Protein AF-A0A368EZ09-F1 (afdb_monomer_lite)

Sequence (62 aa):
MRYCQSDCVFDRYIIVMAGWSGRRSLDSVDVFEIVDKHPYLVPVNVDIRLCQSRNRPASVVF

InterPro domains:
  IPR006652 Kelch repeat type 1 [PF01344] (1-33)

Foldseek 3Di:
DFALWDWDDDPQKIKTAWGDPVDDIAFDIWMWGQDPDPVRTHTDDDPDGHPDGDHNDDDDDD

pLDDT: mean 93.99, std 4.09, range [70.31, 97.25]

Secondary structure (DSSP, 8-state):
--BS-EEEEETTEEEEE--B-SSSBEEEEEEEEE-SSTTSEEEE----EEEEEESS------

Organism: Ancylostoma caninum (NCBI:txid29170)

Radius of gyration: 12.09 Å; chains: 1; bounding box: 32×20×30 Å

Structure (mmCIF, N/CA/C/O backbone):
data_AF-A0A368EZ09-F1
#
_entry.id   AF-A0A368EZ09-F1
#
loop_
_atom_site.group_PDB
_atom_site.id
_atom_site.type_symbol
_atom_site.label_atom_id
_atom_site.label_alt_id
_atom_site.label_comp_id
_atom_site.label_asym_id
_atom_site.label_entity_id
_atom_site.label_seq_id
_atom_site.pdbx_PDB_ins_code
_atom_site.Cartn_x
_atom_site.Cartn_y
_atom_site.Cartn_z
_atom_site.occupancy
_atom_site.B_iso_or_equiv
_atom_site.auth_seq_id
_atom_site.auth_comp_id
_atom_site.auth_asym_id
_atom_site.auth_atom_id
_atom_site.pdbx_PDB_model_num
ATOM 1 N N . MET A 1 1 ? 14.173 5.874 1.333 1.00 70.31 1 MET A N 1
ATOM 2 C CA . MET A 1 1 ? 13.229 6.896 0.836 1.00 70.31 1 MET A CA 1
ATOM 3 C C . MET A 1 1 ? 12.549 6.340 -0.407 1.00 70.31 1 MET A C 1
ATOM 5 O O . MET A 1 1 ? 13.245 5.767 -1.240 1.00 70.31 1 MET A O 1
ATOM 9 N N . ARG A 1 2 ? 11.216 6.408 -0.480 1.00 88.19 2 ARG A N 1
ATOM 10 C CA . ARG A 1 2 ? 10.403 5.916 -1.603 1.00 88.19 2 ARG A CA 1
ATOM 11 C C . ARG 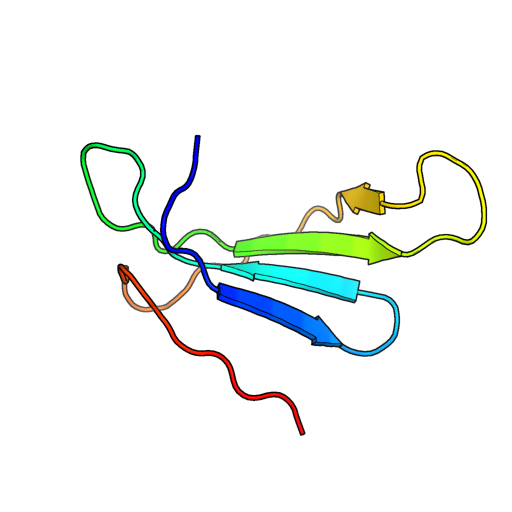A 1 2 ? 9.823 7.130 -2.336 1.00 88.19 2 ARG A C 1
ATOM 13 O O . ARG A 1 2 ? 9.374 8.063 -1.680 1.00 88.19 2 ARG A O 1
ATOM 20 N N . TYR A 1 3 ? 9.884 7.119 -3.664 1.00 89.06 3 TYR A N 1
ATOM 21 C CA . TYR A 1 3 ? 9.355 8.168 -4.540 1.00 89.06 3 TYR A CA 1
ATOM 22 C C . TYR A 1 3 ? 8.328 7.585 -5.504 1.00 89.06 3 TYR A C 1
ATOM 24 O O . TYR A 1 3 ? 8.446 6.418 -5.877 1.00 89.06 3 TYR A O 1
ATOM 32 N N . CYS A 1 4 ? 7.396 8.408 -5.995 1.00 88.94 4 CYS A N 1
ATOM 33 C CA . CYS A 1 4 ? 6.445 8.006 -7.040 1.00 88.94 4 CYS A CA 1
ATOM 34 C C . CYS A 1 4 ? 5.674 6.714 -6.700 1.00 88.94 4 CYS A C 1
ATOM 36 O O . CYS A 1 4 ? 5.461 5.871 -7.571 1.00 88.94 4 CYS A O 1
ATOM 38 N N . GLN A 1 5 ? 5.342 6.527 -5.428 1.00 91.69 5 GLN A N 1
ATOM 39 C CA . GLN A 1 5 ? 4.493 5.449 -4.937 1.00 91.69 5 GLN A CA 1
ATOM 40 C C . GLN A 1 5 ? 3.018 5.718 -5.233 1.00 91.69 5 GLN A C 1
ATOM 42 O O . GLN A 1 5 ? 2.657 6.838 -5.587 1.00 91.69 5 GLN A O 1
ATOM 47 N N . SER A 1 6 ? 2.182 4.701 -5.037 1.00 93.62 6 SER A N 1
ATOM 48 C CA . SER A 1 6 ? 0.749 4.906 -4.846 1.00 93.62 6 SER A CA 1
ATOM 49 C C . SER A 1 6 ? 0.405 4.622 -3.394 1.00 93.62 6 SER A C 1
ATOM 51 O O . SER A 1 6 ? 0.868 3.638 -2.813 1.00 93.62 6 SER A O 1
ATOM 53 N N . ASP A 1 7 ? -0.420 5.494 -2.845 1.00 93.06 7 ASP A N 1
ATOM 54 C CA . ASP A 1 7 ? -1.106 5.338 -1.576 1.00 93.06 7 ASP A CA 1
ATOM 55 C C . ASP A 1 7 ? -2.609 5.186 -1.823 1.00 93.06 7 ASP A C 1
ATOM 57 O O . ASP A 1 7 ? -3.157 5.726 -2.788 1.00 93.06 7 ASP A O 1
ATOM 61 N N . CYS A 1 8 ? -3.269 4.399 -0.984 1.00 94.12 8 CYS A N 1
ATOM 62 C CA . CYS A 1 8 ? -4.718 4.321 -0.948 1.00 94.12 8 CYS A CA 1
ATOM 63 C C . CYS A 1 8 ? -5.212 4.108 0.482 1.00 94.12 8 CYS A C 1
ATOM 65 O O . CYS A 1 8 ? -4.510 3.545 1.325 1.00 94.12 8 CYS A O 1
ATOM 67 N N . VAL A 1 9 ? -6.427 4.584 0.743 1.00 94.56 9 VAL A N 1
ATOM 68 C CA . VAL A 1 9 ? -7.124 4.385 2.013 1.00 94.56 9 VAL A CA 1
ATOM 69 C C . VAL A 1 9 ? -8.182 3.314 1.799 1.00 94.56 9 VAL A C 1
ATOM 71 O O . VAL A 1 9 ? -8.999 3.425 0.886 1.00 94.56 9 VAL A O 1
ATOM 74 N N . PHE A 1 10 ? -8.155 2.281 2.630 1.00 91.81 10 PHE A N 1
ATOM 75 C CA . PHE A 1 10 ? -9.160 1.231 2.668 1.00 91.81 10 PHE A CA 1
ATOM 76 C C . PHE A 1 10 ? -9.646 1.084 4.106 1.00 91.81 10 PHE A C 1
ATOM 78 O O . PHE A 1 10 ? -8.920 0.578 4.964 1.00 91.81 10 PHE A O 1
ATOM 85 N N . ASP A 1 11 ? -10.861 1.571 4.364 1.00 93.62 11 ASP A N 1
ATOM 86 C CA . ASP A 1 11 ? -11.419 1.694 5.713 1.00 93.62 11 ASP A CA 1
ATOM 87 C C . ASP A 1 11 ? -10.451 2.455 6.646 1.00 93.62 11 ASP A C 1
ATOM 89 O O . ASP A 1 11 ? -10.087 3.600 6.367 1.00 93.62 11 ASP A O 1
ATOM 93 N N . ARG A 1 12 ? -9.982 1.822 7.723 1.00 95.88 12 ARG A N 1
ATOM 94 C CA . ARG A 1 12 ? -9.036 2.396 8.683 1.00 95.88 12 ARG A CA 1
ATOM 95 C C . ARG A 1 12 ? -7.574 2.118 8.352 1.00 95.88 12 ARG A C 1
ATOM 97 O O . ARG A 1 12 ? -6.732 2.248 9.234 1.00 95.88 12 ARG A O 1
ATOM 104 N N . TYR A 1 13 ? -7.250 1.704 7.130 1.00 96.12 13 TYR A N 1
ATOM 105 C CA . TYR A 1 13 ? -5.882 1.379 6.738 1.00 96.12 13 TYR A CA 1
ATOM 106 C C . TYR A 1 13 ? -5.398 2.256 5.589 1.00 96.12 13 TYR A C 1
ATOM 108 O O . TYR A 1 13 ? -6.105 2.470 4.607 1.00 96.12 13 TYR A O 1
ATOM 116 N N . ILE A 1 14 ? -4.155 2.718 5.691 1.00 96.31 14 ILE A N 1
ATOM 117 C CA . ILE A 1 14 ? -3.403 3.292 4.579 1.00 96.31 14 ILE A CA 1
ATOM 118 C C . ILE A 1 14 ? -2.465 2.220 4.051 1.00 96.31 14 ILE A C 1
ATOM 120 O O . ILE A 1 14 ? -1.655 1.665 4.794 1.00 96.31 14 ILE A O 1
ATOM 124 N N . ILE A 1 15 ? -2.548 1.960 2.756 1.00 95.69 15 ILE A N 1
ATOM 125 C CA . ILE A 1 15 ? -1.682 1.018 2.061 1.00 95.69 15 ILE A CA 1
ATOM 126 C C . ILE A 1 15 ? -0.784 1.832 1.138 1.00 95.69 15 ILE A C 1
ATOM 128 O O . ILE A 1 15 ? -1.263 2.587 0.295 1.00 95.69 15 ILE A O 1
ATOM 132 N N . VAL A 1 16 ? 0.528 1.685 1.297 1.00 95.44 16 VAL A N 1
ATOM 133 C CA . VAL A 1 16 ? 1.541 2.342 0.468 1.00 95.44 16 VAL A CA 1
ATOM 134 C C . VAL A 1 16 ? 2.301 1.274 -0.293 1.00 95.44 16 VAL A C 1
ATOM 136 O O . VAL A 1 16 ? 2.907 0.389 0.304 1.00 95.44 16 VAL A O 1
ATOM 139 N N . MET A 1 17 ? 2.318 1.361 -1.618 1.00 95.25 17 MET A N 1
ATOM 140 C CA . MET A 1 17 ? 2.823 0.275 -2.453 1.00 95.25 17 MET A CA 1
ATOM 141 C C . MET A 1 17 ? 3.649 0.756 -3.647 1.00 95.25 17 MET A C 1
ATOM 143 O O . MET A 1 17 ? 3.432 1.835 -4.210 1.00 95.25 17 MET A O 1
ATOM 147 N N . ALA A 1 18 ? 4.602 -0.094 -4.041 1.00 96.38 18 ALA A N 1
ATOM 148 C CA . ALA A 1 18 ? 5.514 0.113 -5.165 1.00 96.38 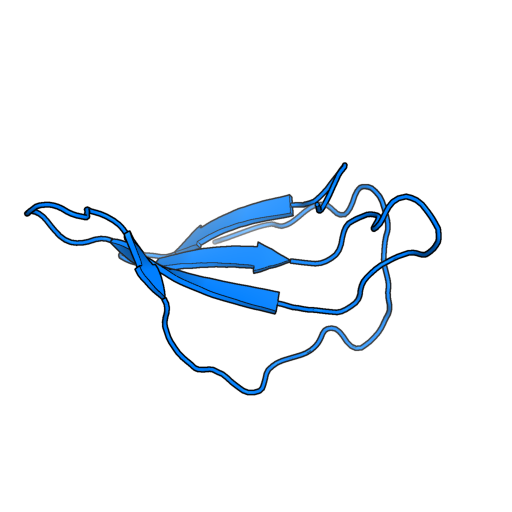18 ALA A CA 1
ATOM 149 C C . ALA A 1 18 ? 6.337 1.417 -5.050 1.00 96.38 18 ALA A C 1
ATOM 151 O O . ALA A 1 18 ? 6.713 1.831 -3.957 1.00 96.38 18 ALA A O 1
ATOM 152 N N . GLY A 1 19 ? 6.725 2.031 -6.166 1.00 96.25 1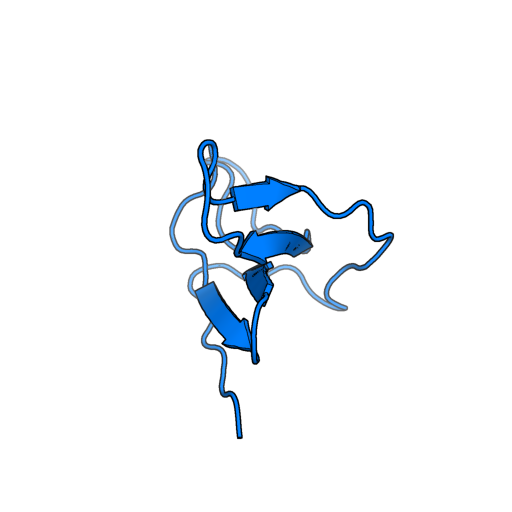9 GLY A N 1
ATOM 153 C CA . GLY A 1 19 ? 7.493 3.272 -6.222 1.00 96.25 19 GLY A CA 1
ATOM 154 C C . GLY A 1 19 ? 8.948 3.057 -6.630 1.00 96.25 19 GLY A C 1
ATOM 155 O O . GLY A 1 19 ? 9.324 2.039 -7.209 1.00 96.25 19 GLY A O 1
ATOM 156 N N . TRP A 1 20 ? 9.782 4.050 -6.352 1.00 96.12 20 TRP A N 1
ATOM 157 C CA . TRP A 1 20 ? 11.181 4.118 -6.755 1.00 96.12 20 TRP A CA 1
ATOM 158 C C . TRP A 1 20 ? 12.070 4.382 -5.543 1.00 96.12 20 TRP A C 1
ATOM 160 O O . TRP A 1 20 ? 11.820 5.305 -4.771 1.00 96.12 20 TRP A O 1
ATOM 170 N N . SER A 1 21 ? 13.133 3.596 -5.376 1.00 94.44 21 SER A N 1
ATOM 171 C CA . SER A 1 21 ? 14.089 3.760 -4.269 1.00 94.44 21 SER A CA 1
ATOM 172 C C . SER A 1 21 ? 15.181 4.805 -4.525 1.00 94.44 21 SER A C 1
ATOM 174 O O . SER A 1 21 ? 16.080 4.966 -3.704 1.00 94.44 21 SER A O 1
ATOM 176 N N . GLY A 1 22 ? 15.173 5.447 -5.695 1.00 94.81 22 GLY A N 1
ATOM 177 C CA . GLY A 1 22 ? 16.318 6.193 -6.228 1.00 94.81 22 GLY A CA 1
ATOM 178 C C . GLY A 1 22 ? 17.200 5.354 -7.160 1.00 94.81 22 GLY A C 1
ATOM 179 O O . GLY A 1 22 ? 17.927 5.921 -7.968 1.00 94.81 22 GLY A O 1
ATOM 180 N N . ARG A 1 23 ? 17.111 4.016 -7.091 1.00 95.06 23 ARG A N 1
ATOM 181 C CA . ARG A 1 23 ? 17.933 3.090 -7.898 1.00 95.06 23 ARG A CA 1
ATOM 182 C C . ARG A 1 23 ? 17.141 2.026 -8.654 1.00 95.06 23 ARG A C 1
ATOM 184 O O . ARG A 1 23 ? 17.585 1.589 -9.708 1.00 95.06 23 ARG A O 1
ATOM 191 N N . ARG A 1 24 ? 16.014 1.570 -8.100 1.00 95.31 24 ARG A N 1
ATOM 192 C CA . ARG A 1 24 ? 15.162 0.535 -8.701 1.00 95.31 24 ARG A CA 1
ATOM 193 C C . ARG A 1 24 ? 13.694 0.738 -8.349 1.00 95.31 24 ARG A C 1
ATOM 195 O O . ARG A 1 24 ? 13.381 1.380 -7.340 1.00 95.31 24 ARG A O 1
ATOM 202 N N . SER A 1 25 ? 12.818 0.167 -9.171 1.00 96.75 25 SER A N 1
ATOM 203 C CA . SER A 1 25 ? 11.399 0.039 -8.861 1.00 96.75 25 SER A CA 1
ATOM 204 C C . SER A 1 25 ? 11.211 -0.892 -7.670 1.00 96.75 25 SER A C 1
ATOM 206 O O . SER A 1 25 ? 12.010 -1.801 -7.434 1.00 96.75 25 SER A O 1
ATOM 208 N N . LEU A 1 26 ? 10.159 -0.638 -6.905 1.00 96.94 26 LEU A N 1
ATOM 209 C CA . LEU A 1 26 ? 9.806 -1.399 -5.719 1.00 96.94 26 LEU A CA 1
ATOM 210 C C . LEU A 1 26 ? 8.547 -2.220 -5.978 1.00 96.94 26 LEU A C 1
ATOM 212 O O . LEU A 1 26 ? 7.664 -1.818 -6.733 1.00 96.94 26 LEU A O 1
ATOM 216 N N . ASP A 1 27 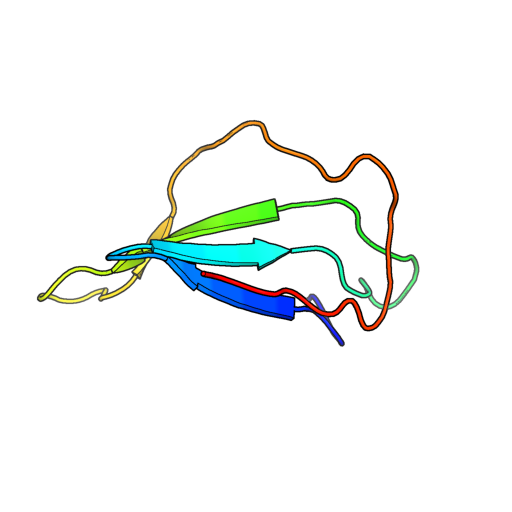? 8.497 -3.376 -5.341 1.00 96.88 27 ASP A N 1
ATOM 217 C CA . ASP A 1 27 ? 7.357 -4.285 -5.218 1.00 96.88 27 ASP A CA 1
ATOM 218 C C . ASP A 1 27 ? 6.847 -4.361 -3.767 1.00 96.88 27 ASP A C 1
ATOM 220 O O . ASP A 1 27 ? 5.868 -5.050 -3.490 1.00 96.88 27 ASP A O 1
ATOM 224 N N . SER A 1 28 ? 7.503 -3.660 -2.839 1.00 95.62 28 SER A N 1
ATOM 225 C CA . SER A 1 28 ? 7.141 -3.654 -1.427 1.00 95.62 28 SER A CA 1
ATOM 226 C C . SER A 1 28 ? 5.822 -2.931 -1.163 1.00 95.62 28 SER A C 1
ATOM 228 O O . SER A 1 28 ? 5.482 -1.952 -1.837 1.00 95.62 28 SER A O 1
ATOM 230 N N . VAL A 1 29 ? 5.109 -3.431 -0.155 1.00 95.94 29 VAL A N 1
ATOM 231 C CA . VAL A 1 29 ? 3.840 -2.911 0.352 1.00 95.94 29 VAL A CA 1
ATOM 232 C C . VAL A 1 29 ? 4.019 -2.647 1.842 1.00 95.94 29 VAL A C 1
ATOM 234 O O . VAL A 1 29 ? 4.491 -3.517 2.565 1.00 95.94 29 VAL A O 1
ATOM 237 N N . ASP A 1 30 ? 3.654 -1.452 2.284 1.00 95.44 30 ASP A N 1
ATOM 238 C CA . ASP A 1 30 ? 3.630 -1.062 3.689 1.00 95.44 30 ASP A CA 1
ATOM 239 C C . ASP A 1 30 ? 2.188 -0.721 4.062 1.00 95.44 30 ASP A C 1
ATOM 241 O O . ASP A 1 30 ? 1.513 0.006 3.330 1.00 95.44 30 ASP A O 1
ATOM 245 N N . VAL A 1 31 ? 1.712 -1.248 5.187 1.00 96.56 31 VAL A N 1
ATOM 246 C CA . VAL A 1 31 ? 0.345 -1.027 5.668 1.00 96.56 31 VAL A CA 1
ATOM 247 C C . VAL A 1 31 ? 0.401 -0.307 7.004 1.00 96.56 31 VAL A C 1
ATOM 249 O O . VAL A 1 31 ? 1.186 -0.661 7.882 1.00 96.56 31 VAL A O 1
ATOM 252 N N . PHE A 1 32 ? -0.443 0.704 7.157 1.00 97.25 32 PHE A N 1
ATOM 253 C CA . PHE A 1 32 ? -0.575 1.487 8.375 1.00 97.25 32 PHE A CA 1
ATOM 254 C C . PHE A 1 32 ? -2.033 1.502 8.810 1.00 97.25 32 PHE A C 1
ATOM 256 O O . PHE A 1 32 ? -2.920 1.729 7.995 1.00 97.25 32 PHE A O 1
ATOM 263 N N . GLU A 1 33 ? -2.282 1.287 10.091 1.00 97.19 33 GLU A N 1
ATOM 264 C CA . GLU A 1 33 ? -3.587 1.461 10.713 1.00 97.19 33 GLU A CA 1
ATOM 265 C C . GLU A 1 33 ? -3.747 2.913 11.166 1.00 97.19 33 GLU A C 1
ATOM 267 O O . GLU A 1 33 ? -2.881 3.465 11.851 1.00 97.19 33 GLU A O 1
ATOM 272 N N . ILE A 1 34 ? -4.863 3.520 10.781 1.00 96.94 34 ILE A N 1
ATOM 273 C CA . ILE A 1 34 ? -5.295 4.842 11.210 1.00 96.94 34 ILE A CA 1
ATOM 274 C C . ILE A 1 34 ? -5.935 4.701 12.593 1.00 96.94 34 ILE A C 1
ATOM 276 O O . ILE A 1 34 ? -6.846 3.892 12.803 1.00 96.94 34 ILE A O 1
ATOM 280 N N . VAL A 1 35 ? -5.447 5.492 13.545 1.00 96.94 35 VAL A N 1
ATOM 281 C CA . VAL A 1 35 ? -5.921 5.515 14.935 1.00 96.94 35 VAL A CA 1
ATOM 282 C C . VAL A 1 35 ? -6.262 6.944 15.365 1.00 96.94 35 VAL A C 1
ATOM 284 O O . VAL A 1 35 ? -5.628 7.896 14.923 1.00 96.94 35 VAL A O 1
ATOM 287 N N . ASP A 1 36 ? -7.230 7.111 16.267 1.00 95.94 36 ASP A N 1
ATOM 288 C CA . ASP A 1 36 ? -7.738 8.442 16.663 1.00 95.94 36 ASP A CA 1
ATOM 289 C C . ASP A 1 36 ? -6.801 9.232 17.588 1.00 95.94 36 ASP A C 1
ATOM 291 O O . ASP A 1 36 ? -7.031 10.404 17.886 1.00 95.94 36 ASP A O 1
ATOM 295 N N . LYS A 1 37 ? -5.753 8.586 18.102 1.00 95.69 37 LYS A N 1
ATOM 296 C CA . LYS A 1 37 ? -4.783 9.187 19.020 1.00 95.69 37 LYS A CA 1
ATOM 297 C C . LYS A 1 37 ? -3.393 9.119 18.417 1.00 95.69 37 LYS A C 1
ATOM 299 O O . LYS A 1 37 ? -3.077 8.196 17.674 1.00 95.69 37 LYS A O 1
ATOM 304 N N . HIS A 1 38 ? -2.539 10.065 18.797 1.00 92.38 38 HIS A N 1
ATOM 305 C CA . HIS A 1 38 ? -1.121 10.031 18.446 1.00 92.38 38 HIS A CA 1
ATOM 306 C C . HIS A 1 38 ? -0.531 8.614 18.663 1.00 92.38 38 HIS A C 1
ATOM 308 O O . HIS A 1 38 ? -0.726 8.058 19.749 1.00 92.38 38 HIS A O 1
ATOM 314 N N . PRO A 1 39 ? 0.184 8.018 17.682 1.00 94.00 39 PRO A N 1
ATOM 315 C CA . PRO A 1 39 ? 0.818 8.655 16.517 1.00 94.00 39 PRO A CA 1
AT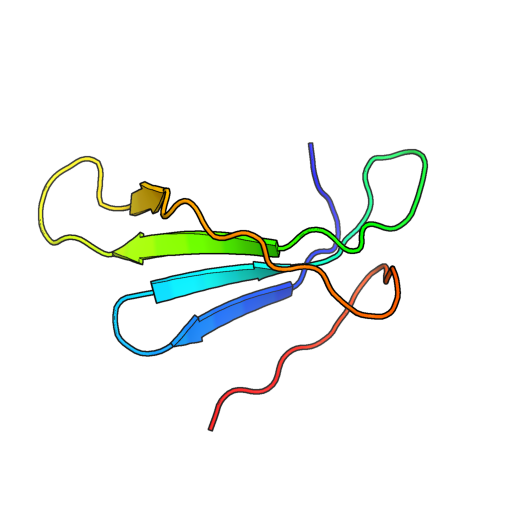OM 316 C C . PRO A 1 39 ? -0.049 8.756 15.247 1.00 94.00 39 PRO A C 1
ATOM 318 O O . PRO A 1 39 ? 0.477 9.125 14.201 1.00 94.00 39 PRO A O 1
ATOM 321 N N . TYR A 1 40 ? -1.349 8.448 15.318 1.00 94.38 40 TYR A N 1
ATOM 322 C CA . TYR A 1 40 ? -2.328 8.454 14.213 1.00 94.38 40 TYR A CA 1
ATOM 323 C C . TYR A 1 40 ? -2.106 7.419 13.104 1.00 94.38 40 TYR A C 1
ATOM 325 O O . TYR A 1 40 ? -3.077 6.990 12.492 1.00 94.38 40 TYR A O 1
ATOM 333 N N . LEU A 1 41 ? -0.866 6.976 12.879 1.00 95.44 41 LEU A N 1
ATOM 334 C CA . LEU A 1 41 ? -0.510 5.892 11.967 1.00 95.44 41 LEU A CA 1
ATOM 335 C C . LEU A 1 41 ? 0.355 4.867 12.692 1.00 95.44 41 LEU A C 1
ATOM 337 O O . LEU A 1 41 ? 1.452 5.182 13.160 1.00 95.44 41 LEU A O 1
ATOM 341 N N . VAL A 1 42 ? -0.129 3.632 12.767 1.00 97.06 42 VAL A N 1
ATOM 342 C CA . VAL A 1 42 ? 0.584 2.512 13.387 1.00 97.06 42 VAL A CA 1
ATOM 343 C C . VAL A 1 42 ? 0.961 1.508 12.297 1.00 97.06 42 VAL A C 1
ATOM 345 O O . VAL A 1 42 ? 0.075 1.054 11.579 1.00 97.06 42 VAL A O 1
ATOM 348 N N . PRO A 1 43 ? 2.247 1.155 12.124 1.00 96.50 43 PRO A N 1
ATOM 349 C CA . PRO A 1 43 ? 2.645 0.181 11.114 1.00 96.50 43 PRO A CA 1
ATOM 350 C C . PRO A 1 43 ? 2.069 -1.201 11.439 1.00 96.50 43 PRO A C 1
ATOM 352 O O . PRO A 1 43 ? 2.207 -1.696 12.558 1.00 96.50 43 PRO A O 1
ATOM 355 N N . VAL A 1 44 ? 1.465 -1.838 10.439 1.00 96.44 44 VAL A N 1
ATOM 356 C CA . VAL A 1 44 ? 0.951 -3.206 10.512 1.00 96.44 44 VAL A CA 1
ATOM 357 C C . VAL A 1 44 ? 1.945 -4.121 9.813 1.00 96.44 44 VAL A C 1
ATOM 359 O O . VAL A 1 44 ? 2.277 -3.922 8.644 1.00 96.44 44 VAL A O 1
ATOM 362 N N . ASN A 1 45 ? 2.435 -5.131 10.530 1.00 94.19 45 ASN A N 1
ATOM 363 C CA . ASN A 1 45 ? 3.395 -6.068 9.966 1.00 94.19 45 ASN A CA 1
ATOM 364 C C . ASN A 1 45 ? 2.665 -7.104 9.101 1.00 94.19 45 ASN A C 1
ATOM 366 O O . ASN A 1 45 ? 2.019 -8.012 9.624 1.00 94.19 45 ASN A O 1
ATOM 370 N N . VAL A 1 46 ? 2.755 -6.943 7.783 1.00 91.56 46 VAL A N 1
ATOM 371 C CA . VAL A 1 46 ? 2.194 -7.863 6.791 1.00 91.56 46 VAL A CA 1
ATOM 372 C C . VAL A 1 46 ? 3.294 -8.334 5.849 1.00 91.56 46 VAL A C 1
ATOM 374 O O . VAL A 1 46 ? 4.114 -7.539 5.394 1.00 91.56 46 VAL A O 1
ATOM 377 N N . ASP A 1 47 ? 3.300 -9.624 5.522 1.00 94.38 47 ASP A N 1
ATOM 378 C CA . ASP A 1 47 ? 4.206 -10.174 4.512 1.00 94.38 47 ASP A CA 1
ATOM 379 C C . ASP A 1 47 ? 3.500 -10.209 3.152 1.00 94.38 47 ASP A C 1
ATOM 381 O O . ASP A 1 47 ? 2.994 -11.237 2.703 1.00 94.38 47 ASP A O 1
ATOM 385 N N . ILE A 1 48 ? 3.377 -9.031 2.535 1.00 93.75 48 ILE A N 1
ATOM 386 C CA . ILE A 1 48 ? 2.732 -8.844 1.231 1.00 93.75 48 ILE A CA 1
ATOM 387 C C . ILE A 1 48 ? 3.704 -8.143 0.285 1.00 93.75 48 ILE A C 1
ATOM 389 O O . ILE A 1 48 ? 4.373 -7.171 0.641 1.00 93.75 48 ILE A O 1
ATOM 393 N N . ARG A 1 49 ? 3.755 -8.619 -0.961 1.00 95.81 49 ARG A N 1
ATOM 394 C CA . ARG A 1 49 ? 4.490 -7.984 -2.059 1.00 95.81 49 ARG A CA 1
ATOM 395 C C . ARG A 1 49 ? 3.655 -7.980 -3.326 1.00 95.81 49 ARG A C 1
ATOM 397 O O . ARG A 1 49 ? 2.853 -8.881 -3.563 1.00 95.81 49 ARG A O 1
ATOM 404 N N . LEU A 1 50 ? 3.875 -6.977 -4.164 1.00 95.00 50 LEU A N 1
ATOM 405 C CA . LEU A 1 50 ? 3.319 -6.952 -5.507 1.00 95.00 50 LEU A CA 1
ATOM 406 C C . LEU A 1 50 ? 3.991 -8.027 -6.366 1.00 95.00 50 LEU A C 1
ATOM 408 O O . LEU A 1 50 ? 5.194 -8.252 -6.277 1.00 95.00 50 LEU A O 1
ATOM 412 N N . CYS A 1 51 ? 3.232 -8.631 -7.280 1.00 96.56 51 CYS A N 1
ATOM 413 C CA . CYS A 1 51 ? 3.775 -9.605 -8.234 1.00 96.56 51 CYS A CA 1
ATOM 414 C C . CYS A 1 51 ? 4.809 -8.993 -9.199 1.00 96.56 51 CYS A C 1
ATOM 416 O O . CYS A 1 51 ? 5.564 -9.712 -9.848 1.00 96.56 51 CYS A O 1
ATOM 418 N N . GLN A 1 52 ? 4.814 -7.665 -9.339 1.00 95.50 52 GLN A N 1
ATOM 419 C CA . GLN A 1 52 ? 5.731 -6.925 -10.196 1.00 95.50 52 GLN A CA 1
ATOM 420 C C . GLN A 1 52 ? 6.139 -5.616 -9.526 1.00 95.50 52 GLN A C 1
ATOM 422 O O . GLN A 1 52 ? 5.293 -4.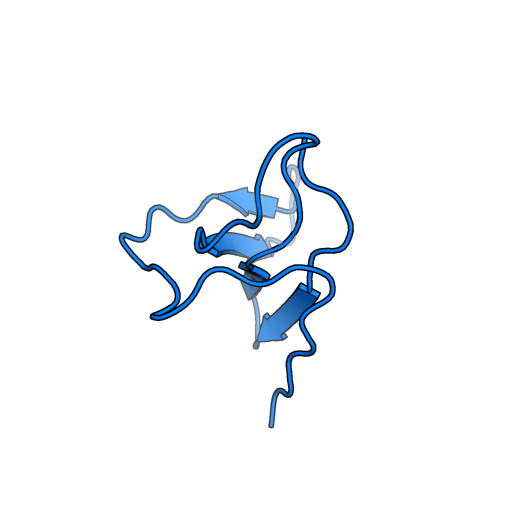892 -8.999 1.00 95.50 52 GLN A O 1
ATOM 427 N N . SER A 1 53 ? 7.422 -5.267 -9.627 1.00 96.19 53 SER A N 1
ATOM 428 C CA . SER A 1 53 ? 7.892 -3.944 -9.213 1.00 96.19 53 SER A CA 1
ATOM 429 C C . SER A 1 53 ? 7.405 -2.865 -10.185 1.00 96.19 53 SER A C 1
ATOM 431 O O . SER A 1 53 ? 7.479 -3.052 -11.402 1.00 96.19 53 SER A O 1
ATOM 433 N N . ARG A 1 54 ? 6.913 -1.728 -9.674 1.00 95.06 54 ARG A N 1
ATOM 434 C CA . ARG A 1 54 ? 6.414 -0.621 -10.511 1.00 95.06 54 ARG A CA 1
ATOM 435 C C . ARG A 1 54 ? 6.841 0.744 -9.992 1.00 95.06 54 ARG A C 1
ATOM 437 O O . ARG A 1 54 ? 6.828 0.993 -8.795 1.00 95.06 54 ARG A O 1
ATOM 444 N N . ASN A 1 55 ? 7.180 1.639 -10.916 1.00 93.56 55 ASN A N 1
ATOM 445 C CA . ASN A 1 55 ? 7.349 3.067 -10.653 1.00 93.56 55 ASN A CA 1
ATOM 446 C C . ASN A 1 55 ? 6.104 3.814 -11.155 1.00 93.56 55 ASN A C 1
ATOM 448 O O . ASN A 1 55 ? 5.586 3.450 -12.210 1.00 93.56 55 ASN A O 1
ATOM 452 N N . ARG A 1 56 ? 5.645 4.838 -10.424 1.00 92.25 56 ARG A N 1
ATOM 453 C CA . ARG A 1 56 ? 4.402 5.579 -10.708 1.00 92.25 56 ARG A CA 1
ATOM 454 C C . ARG A 1 56 ? 3.187 4.648 -10.904 1.00 92.25 56 ARG A C 1
ATOM 456 O O . ARG A 1 56 ? 2.521 4.742 -11.935 1.00 92.25 56 ARG A O 1
ATOM 463 N N . PRO A 1 57 ? 2.925 3.701 -9.981 1.00 94.50 57 PRO A N 1
ATOM 464 C CA . PRO A 1 57 ? 1.724 2.879 -10.059 1.00 94.50 57 PRO A CA 1
ATOM 465 C C . PRO A 1 57 ? 0.467 3.734 -9.835 1.00 94.50 57 PRO A C 1
ATOM 467 O O . PRO A 1 57 ? 0.538 4.820 -9.263 1.00 94.50 57 PRO A O 1
ATOM 470 N N . ALA A 1 58 ? -0.683 3.203 -10.242 1.00 93.12 58 ALA A N 1
ATOM 471 C CA . ALA A 1 58 ? -1.993 3.714 -9.863 1.00 93.12 58 ALA A CA 1
ATOM 472 C C . ALA A 1 58 ? -2.742 2.614 -9.106 1.00 93.12 58 ALA A C 1
ATOM 474 O O . ALA A 1 58 ? -2.670 1.446 -9.496 1.00 93.12 58 ALA A O 1
ATOM 475 N N . SER A 1 59 ? -3.448 3.000 -8.048 1.00 92.25 59 SER A N 1
ATOM 476 C CA . SER A 1 59 ? -4.316 2.110 -7.277 1.00 92.25 59 SER A CA 1
ATOM 477 C C . SER A 1 59 ? -5.760 2.557 -7.431 1.00 92.25 59 SER A C 1
ATOM 479 O O . SER A 1 59 ? -6.038 3.752 -7.505 1.00 92.25 59 SER A O 1
ATOM 481 N N . VAL A 1 60 ? -6.676 1.595 -7.476 1.00 91.38 60 VAL A N 1
ATOM 482 C CA . VAL A 1 60 ? -8.120 1.836 -7.488 1.00 91.38 60 VAL A CA 1
ATOM 483 C C . VAL A 1 60 ? -8.706 1.073 -6.312 1.00 91.38 60 VAL A C 1
ATOM 485 O O . VAL A 1 60 ? -8.406 -0.107 -6.138 1.00 91.38 60 VAL A O 1
ATOM 488 N N . VAL A 1 61 ? -9.505 1.762 -5.505 1.00 89.06 61 VAL A N 1
ATOM 489 C CA . VAL A 1 61 ? -10.236 1.195 -4.370 1.00 89.06 61 VAL A CA 1
ATOM 490 C C . VAL A 1 61 ? -11.724 1.370 -4.653 1.00 89.06 61 VAL A C 1
ATOM 492 O O . VAL A 1 61 ? -12.119 2.425 -5.153 1.00 89.06 61 VAL A O 1
ATOM 495 N N . PHE A 1 62 ? -12.509 0.326 -4.388 1.00 81.00 62 PHE A N 1
ATOM 496 C CA . PHE A 1 62 ? -13.959 0.288 -4.586 1.00 81.00 62 PHE A CA 1
ATOM 497 C C . PHE A 1 62 ? -14.685 0.291 -3.245 1.00 81.00 62 PHE A C 1
ATOM 499 O O . PHE A 1 62 ? -14.140 -0.323 -2.298 1.00 81.00 62 PHE A O 1
#